Protein AF-A0A962IIT6-F1 (afdb_monomer)

Mean predicted aligned error: 3.83 Å

Structure (mmCIF, N/CA/C/O backbone):
data_AF-A0A962IIT6-F1
#
_entry.id   AF-A0A962IIT6-F1
#
loop_
_atom_site.group_PDB
_atom_site.id
_atom_site.type_symbol
_atom_site.label_atom_id
_atom_site.label_alt_id
_atom_site.label_comp_id
_atom_site.label_asym_id
_atom_site.label_entity_id
_atom_site.label_seq_id
_atom_site.pdbx_PDB_ins_code
_atom_site.Cartn_x
_atom_site.Cartn_y
_atom_site.Cartn_z
_atom_site.occupancy
_atom_site.B_iso_or_equiv
_atom_site.auth_seq_id
_atom_site.auth_comp_id
_atom_site.auth_asym_id
_atom_site.auth_atom_id
_atom_site.pdbx_PDB_model_num
ATOM 1 N N . MET A 1 1 ? 3.657 -12.998 -8.776 1.00 61.22 1 MET A N 1
ATOM 2 C CA . MET A 1 1 ? 2.678 -11.890 -8.809 1.00 61.22 1 MET A CA 1
ATOM 3 C C . MET A 1 1 ? 3.074 -10.925 -7.703 1.00 61.22 1 MET A C 1
ATOM 5 O O . MET A 1 1 ? 3.443 -11.414 -6.645 1.00 61.22 1 MET A O 1
ATOM 9 N N . TRP A 1 2 ? 3.102 -9.615 -7.957 1.00 75.50 2 TRP A N 1
ATOM 10 C CA . TRP A 1 2 ? 3.430 -8.611 -6.937 1.00 75.50 2 TRP A CA 1
ATOM 11 C C . TRP A 1 2 ? 2.138 -8.157 -6.255 1.00 75.50 2 TRP A C 1
ATOM 13 O O . TRP A 1 2 ? 1.173 -7.843 -6.948 1.00 75.50 2 TRP A O 1
ATOM 23 N N . ALA A 1 3 ? 2.109 -8.154 -4.923 1.00 83.31 3 ALA A N 1
ATOM 24 C CA . ALA A 1 3 ? 1.032 -7.519 -4.167 1.00 83.31 3 ALA A CA 1
ATOM 25 C C . ALA A 1 3 ? 1.203 -5.990 -4.214 1.00 83.31 3 ALA A C 1
ATOM 27 O O . ALA A 1 3 ? 2.333 -5.504 -4.303 1.00 83.31 3 ALA A O 1
ATOM 28 N N . GLY A 1 4 ? 0.108 -5.231 -4.148 1.00 88.50 4 GLY A N 1
ATOM 29 C CA . GLY A 1 4 ? 0.173 -3.765 -4.094 1.00 88.50 4 GLY A CA 1
ATOM 30 C C . GLY A 1 4 ? -0.773 -3.013 -5.024 1.00 88.50 4 GLY A C 1
ATOM 31 O O . GLY A 1 4 ? -0.833 -1.800 -4.904 1.00 88.50 4 GLY A O 1
ATOM 32 N N . ASP A 1 5 ? -1.510 -3.695 -5.907 1.00 93.75 5 ASP A N 1
ATOM 33 C CA . ASP A 1 5 ? -2.603 -3.083 -6.684 1.00 93.75 5 ASP A CA 1
ATOM 34 C C . ASP A 1 5 ? -3.869 -3.072 -5.816 1.00 93.75 5 ASP A C 1
ATOM 36 O O . ASP A 1 5 ? -4.703 -3.979 -5.860 1.00 93.75 5 ASP A O 1
ATOM 40 N N . ILE A 1 6 ? -3.939 -2.088 -4.923 1.00 94.44 6 ILE A N 1
ATOM 41 C CA . ILE A 1 6 ? -4.955 -1.976 -3.868 1.00 94.44 6 ILE A CA 1
ATOM 42 C C . ILE A 1 6 ? -6.258 -1.425 -4.455 1.00 94.44 6 ILE A C 1
ATOM 44 O O . ILE A 1 6 ? -7.348 -1.742 -3.968 1.00 94.44 6 ILE A O 1
ATOM 48 N N . ASN A 1 7 ? -6.145 -0.593 -5.495 1.00 93.62 7 ASN A N 1
ATOM 49 C CA . ASN A 1 7 ? -7.266 0.061 -6.167 1.00 93.62 7 ASN A CA 1
ATOM 50 C C . ASN A 1 7 ? -7.792 -0.704 -7.402 1.00 93.62 7 ASN A C 1
ATOM 52 O O . ASN A 1 7 ? -8.730 -0.227 -8.043 1.00 93.62 7 ASN A O 1
ATOM 56 N N . ALA A 1 8 ? -7.226 -1.878 -7.709 1.00 92.38 8 ALA A N 1
ATOM 57 C CA . ALA A 1 8 ? -7.572 -2.733 -8.849 1.00 92.38 8 ALA A CA 1
ATOM 58 C C . ALA A 1 8 ? -7.448 -2.030 -10.216 1.00 92.38 8 ALA A C 1
ATOM 60 O O . ALA A 1 8 ? -8.223 -2.284 -11.145 1.00 92.38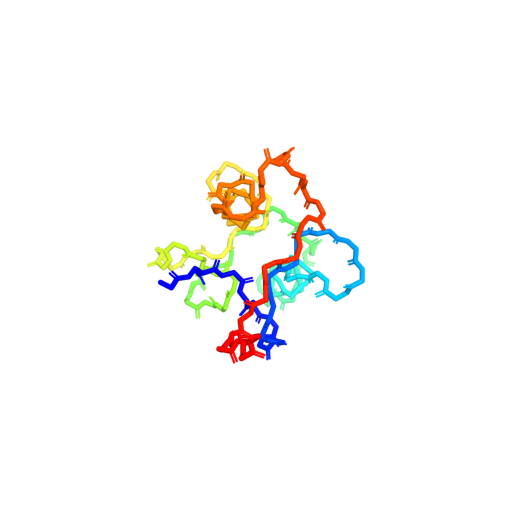 8 ALA A O 1
ATOM 61 N N . SER A 1 9 ? -6.465 -1.140 -10.346 1.00 92.56 9 SER A N 1
ATOM 62 C CA . SER A 1 9 ? -6.191 -0.377 -11.569 1.00 92.56 9 SER A CA 1
ATOM 63 C C . SER A 1 9 ? -5.351 -1.138 -12.594 1.00 92.56 9 SER A C 1
ATOM 65 O O . SER A 1 9 ? -5.096 -0.609 -13.676 1.00 92.56 9 SER A O 1
ATOM 67 N N . GLN A 1 10 ? -4.926 -2.369 -12.283 1.00 92.31 10 GLN A N 1
ATOM 68 C CA . GLN A 1 10 ? -3.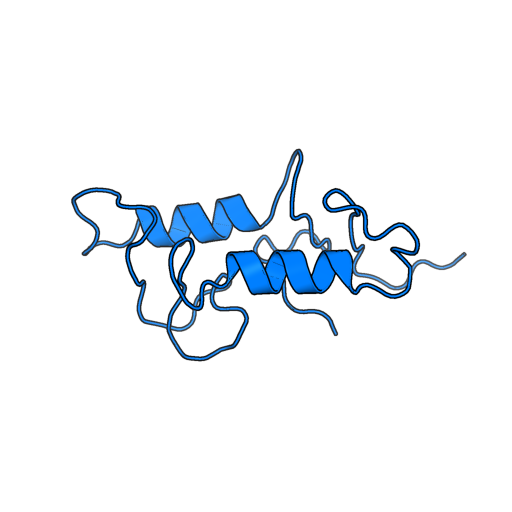904 -3.107 -13.032 1.00 92.31 10 GLN A CA 1
ATOM 69 C C . GLN A 1 10 ? -2.560 -2.372 -13.018 1.00 92.31 10 GLN A C 1
ATOM 71 O O . GLN A 1 10 ? -1.766 -2.472 -13.956 1.00 92.31 10 GLN A O 1
ATOM 76 N N . SER A 1 11 ? -2.284 -1.620 -11.957 1.00 93.62 11 SER A N 1
ATOM 77 C CA . SER A 1 11 ? -0.996 -0.977 -11.747 1.00 93.62 11 SER A CA 1
ATOM 78 C C . SER A 1 11 ? -0.679 -0.859 -10.264 1.00 93.62 11 SER A C 1
ATOM 80 O O . SER A 1 11 ? -1.585 -0.769 -9.451 1.00 93.62 11 SER A O 1
ATOM 82 N N . ILE A 1 12 ? 0.610 -0.883 -9.927 1.00 95.50 12 ILE A N 1
ATOM 83 C CA . ILE A 1 12 ? 1.106 -0.606 -8.578 1.00 95.50 12 ILE A CA 1
ATOM 84 C C . ILE A 1 12 ? 1.832 0.733 -8.638 1.00 95.50 12 ILE A C 1
ATOM 86 O O . ILE A 1 12 ? 2.856 0.865 -9.323 1.00 95.50 12 ILE A O 1
ATOM 90 N N . ILE A 1 13 ? 1.284 1.722 -7.940 1.00 95.75 13 ILE A N 1
ATOM 91 C CA . ILE A 1 13 ? 1.725 3.114 -7.927 1.00 95.75 13 ILE A CA 1
ATOM 92 C C . ILE A 1 13 ? 1.941 3.541 -6.472 1.00 95.75 13 ILE A C 1
ATOM 94 O O . ILE A 1 13 ? 1.001 3.697 -5.697 1.00 95.75 13 ILE A O 1
ATOM 98 N N . GLY A 1 14 ? 3.197 3.781 -6.093 1.00 93.50 14 GLY A N 1
ATOM 99 C CA . GLY A 1 14 ? 3.550 4.233 -4.738 1.00 93.50 14 GLY A CA 1
ATOM 100 C C . GLY A 1 14 ? 3.534 5.751 -4.567 1.00 93.50 14 GLY A C 1
ATOM 101 O O . GLY A 1 14 ? 3.413 6.246 -3.449 1.00 93.50 14 GLY A O 1
ATOM 102 N N . SER A 1 15 ? 3.666 6.503 -5.663 1.00 91.25 15 SER A N 1
ATOM 103 C CA . SER A 1 15 ? 3.669 7.968 -5.661 1.00 91.25 15 SER A CA 1
ATOM 104 C C . SER A 1 15 ? 3.161 8.538 -6.989 1.00 91.25 15 SER A C 1
ATOM 106 O O . SER A 1 15 ? 3.349 7.938 -8.045 1.00 91.25 15 SER A O 1
ATOM 108 N N . GLY A 1 16 ? 2.527 9.713 -6.933 1.00 88.62 16 GLY A N 1
ATOM 109 C CA . GLY A 1 16 ? 1.885 10.353 -8.087 1.00 88.62 16 GLY A CA 1
ATOM 110 C C . GLY A 1 16 ? 0.375 10.080 -8.175 1.00 88.62 16 GLY A C 1
ATOM 111 O O . GLY A 1 16 ? -0.200 9.494 -7.264 1.00 88.62 16 GLY A O 1
ATOM 112 N N . PRO A 1 17 ? -0.310 10.549 -9.230 1.00 89.25 17 PRO A N 1
ATOM 113 C CA . PRO A 1 17 ? -1.754 10.366 -9.379 1.00 89.25 17 PRO A CA 1
ATOM 114 C C . PRO A 1 17 ? -2.156 8.886 -9.415 1.00 89.25 17 PRO A C 1
ATOM 116 O O . PRO A 1 17 ? -1.506 8.086 -10.079 1.00 89.25 17 PRO A O 1
ATOM 119 N N . GLY A 1 18 ? -3.251 8.536 -8.733 1.00 90.19 18 GLY A N 1
ATOM 120 C CA . GLY A 1 18 ? -3.757 7.159 -8.703 1.00 90.19 18 GLY A CA 1
ATOM 121 C C . GLY A 1 18 ? -2.990 6.209 -7.779 1.00 90.19 18 GLY A C 1
ATOM 122 O O . GLY A 1 18 ? -3.176 5.005 -7.902 1.00 90.19 18 GLY A O 1
ATOM 123 N N . LEU A 1 19 ? -2.156 6.726 -6.865 1.00 95.44 19 LEU A N 1
ATOM 124 C CA . LEU A 1 19 ? -1.379 5.899 -5.940 1.00 95.44 19 LEU A CA 1
ATOM 125 C C . LEU A 1 19 ? -2.237 4.980 -5.054 1.00 95.44 19 LEU A C 1
ATOM 127 O O . LEU A 1 19 ? -3.246 5.401 -4.484 1.00 95.44 19 LEU A O 1
ATOM 131 N N . ASP A 1 20 ? -1.786 3.738 -4.894 1.00 97.06 20 ASP A N 1
ATOM 132 C CA . ASP A 1 20 ? -2.458 2.684 -4.126 1.00 97.06 20 ASP A CA 1
ATOM 133 C C . ASP A 1 20 ? -2.509 2.984 -2.627 1.00 97.06 20 ASP A C 1
ATOM 135 O O . ASP A 1 20 ? -3.483 2.666 -1.938 1.00 97.06 20 ASP A O 1
ATOM 139 N N . SER A 1 21 ? -1.491 3.680 -2.117 1.00 95.56 21 SER A N 1
ATOM 140 C CA . SER A 1 21 ? -1.409 4.056 -0.705 1.00 95.56 21 SER A CA 1
ATOM 141 C C . SER A 1 21 ? -2.522 5.017 -0.269 1.00 95.56 21 SER A C 1
ATOM 143 O O . SER A 1 21 ? -2.847 5.059 0.915 1.00 95.56 21 SER A O 1
ATOM 145 N N . ASN A 1 22 ? -3.189 5.719 -1.197 1.00 96.38 22 ASN A N 1
ATOM 146 C CA . ASN A 1 22 ? -4.385 6.499 -0.869 1.00 96.38 22 ASN A CA 1
ATOM 147 C C . ASN A 1 22 ? -5.566 5.610 -0.472 1.00 96.38 22 ASN A C 1
ATOM 149 O O . ASN A 1 22 ? -6.314 5.973 0.434 1.00 96.38 22 ASN A O 1
ATOM 153 N N . VAL A 1 23 ? -5.748 4.459 -1.129 1.00 96.38 23 VAL A N 1
ATOM 154 C CA . VAL A 1 23 ? -6.819 3.518 -0.763 1.00 96.38 23 VAL A CA 1
ATOM 155 C C . VAL A 1 23 ? -6.503 2.870 0.582 1.00 96.38 23 VAL A C 1
ATOM 157 O O . VAL A 1 23 ? -7.385 2.796 1.435 1.00 96.38 23 VAL A O 1
ATOM 160 N N . MET A 1 24 ? -5.238 2.499 0.809 1.00 96.88 24 MET A N 1
ATOM 161 C CA . MET A 1 24 ? -4.760 1.995 2.102 1.00 96.88 24 MET A CA 1
ATOM 162 C C . MET A 1 24 ? -5.023 2.999 3.235 1.00 96.88 24 MET A C 1
ATOM 164 O O . MET A 1 24 ? -5.644 2.655 4.240 1.00 96.88 24 MET A O 1
ATOM 168 N N . LEU A 1 25 ? -4.619 4.263 3.052 1.00 97.81 25 LEU A N 1
ATOM 169 C CA . LEU A 1 25 ? -4.882 5.331 4.017 1.00 97.81 25 LEU A CA 1
ATOM 170 C C . LEU A 1 25 ? -6.384 5.538 4.222 1.00 97.81 25 LEU A C 1
ATOM 172 O O . LEU A 1 25 ? -6.833 5.667 5.356 1.00 97.81 25 LEU A O 1
ATOM 176 N N . GLY A 1 26 ? -7.161 5.549 3.137 1.00 98.06 26 GLY A N 1
ATOM 177 C CA . GLY A 1 26 ? -8.612 5.700 3.180 1.00 98.06 26 GLY A CA 1
ATOM 178 C C . GLY A 1 26 ? -9.270 4.656 4.079 1.00 98.06 26 GLY A C 1
ATOM 179 O O . GLY A 1 26 ? -10.026 5.034 4.967 1.00 98.06 26 GLY A O 1
ATOM 180 N N . GLN A 1 27 ? -8.912 3.378 3.913 1.00 98.00 27 GLN A N 1
ATOM 181 C CA . GLN A 1 27 ? -9.388 2.274 4.756 1.00 98.00 27 GLN A CA 1
ATOM 182 C C . GLN A 1 27 ? -9.060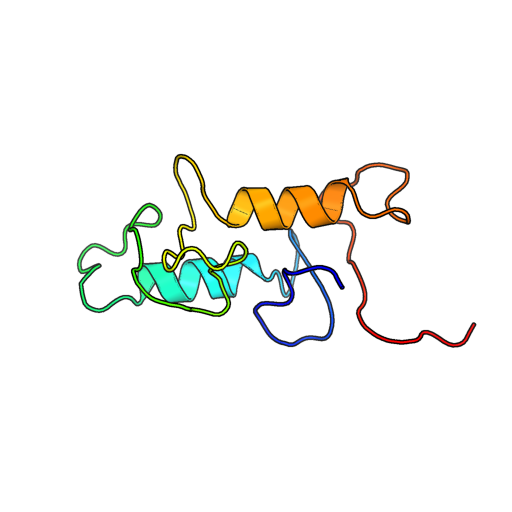 2.503 6.238 1.00 98.00 27 GLN A C 1
ATOM 184 O O . GLN A 1 27 ? -9.940 2.382 7.090 1.00 98.00 27 GLN A O 1
ATOM 189 N N . VAL A 1 28 ? -7.812 2.873 6.548 1.00 98.50 28 VAL A N 1
ATOM 190 C CA . VAL A 1 28 ? -7.358 3.127 7.925 1.00 98.50 28 VAL A CA 1
ATOM 191 C C . VAL A 1 28 ? -8.099 4.312 8.553 1.00 98.50 28 VAL A C 1
ATOM 193 O O . VAL A 1 28 ? -8.552 4.223 9.696 1.00 98.50 28 VAL A O 1
ATOM 196 N N . LEU A 1 29 ? -8.261 5.418 7.823 1.00 98.62 29 LEU A N 1
ATOM 197 C CA . LEU A 1 29 ? -8.934 6.623 8.318 1.00 98.62 29 LEU A CA 1
ATOM 198 C C . LEU A 1 29 ? -10.45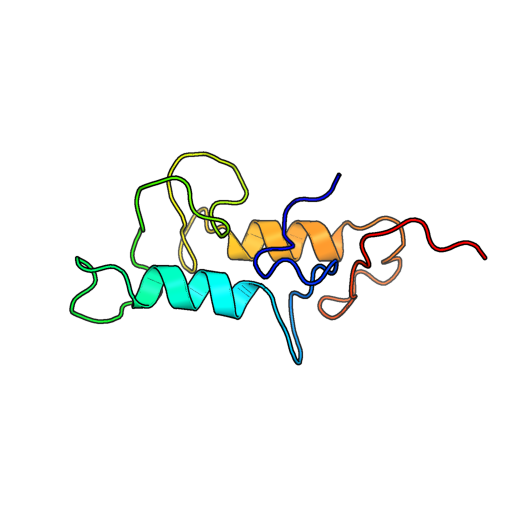1 6.460 8.450 1.00 98.62 29 LEU A C 1
ATOM 200 O O . LEU A 1 29 ? -11.052 7.134 9.288 1.00 98.62 29 LEU A O 1
ATOM 204 N N . SER A 1 30 ? -11.066 5.602 7.631 1.00 98.06 30 SER A N 1
ATOM 205 C CA . SER A 1 30 ? -12.509 5.340 7.648 1.00 98.06 30 SER A CA 1
ATOM 206 C C . SER A 1 30 ? -12.923 4.231 8.615 1.00 98.06 30 SER A C 1
ATOM 208 O O . SER A 1 30 ? -14.105 3.901 8.676 1.00 98.06 30 SER A O 1
ATOM 210 N N . ALA A 1 31 ? -11.980 3.616 9.331 1.00 98.25 31 ALA A N 1
ATOM 211 C CA . ALA A 1 31 ? -12.294 2.573 10.296 1.00 98.25 31 ALA A CA 1
ATOM 212 C 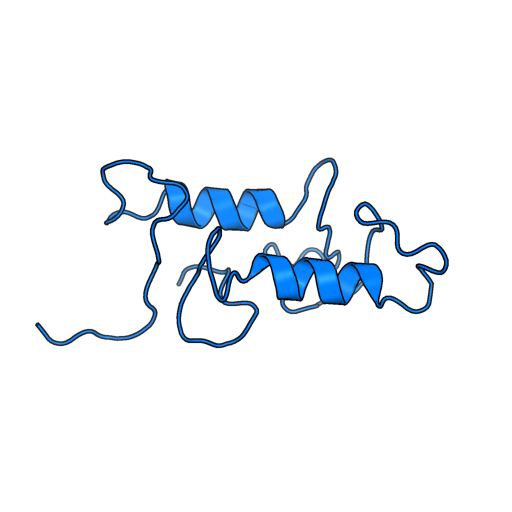C . ALA A 1 31 ? -13.234 3.114 11.386 1.00 98.25 31 ALA A C 1
ATOM 214 O O . ALA A 1 31 ? -12.941 4.136 12.004 1.00 98.25 31 ALA A O 1
ATOM 215 N N . GLU A 1 32 ? -14.339 2.413 11.659 1.00 97.75 32 GLU A N 1
ATOM 216 C CA . GLU A 1 32 ? -15.376 2.873 12.602 1.00 97.75 32 GLU A CA 1
ATOM 217 C C . GLU A 1 32 ? -14.815 3.162 14.004 1.00 97.75 32 GLU A C 1
ATOM 219 O O . GLU A 1 32 ? -15.216 4.117 14.666 1.00 97.75 32 GLU A O 1
ATOM 224 N N . ALA A 1 33 ? -13.840 2.361 14.440 1.00 97.75 33 ALA A N 1
ATOM 225 C CA . ALA A 1 33 ? -13.165 2.521 15.724 1.00 97.75 33 ALA A CA 1
ATOM 226 C C . ALA A 1 33 ? -12.003 3.540 15.698 1.00 97.75 33 ALA A C 1
ATOM 228 O O . ALA A 1 33 ? -11.442 3.847 16.751 1.00 97.75 33 ALA A O 1
ATOM 229 N N . ASN A 1 34 ? -11.649 4.103 14.537 1.00 98.31 34 ASN A N 1
ATOM 230 C CA . ASN A 1 34 ? -10.657 5.173 14.395 1.00 98.31 34 ASN A CA 1
ATOM 231 C C . ASN A 1 34 ? -11.327 6.556 14.448 1.00 98.31 34 ASN A C 1
ATOM 233 O O . ASN A 1 34 ? -11.265 7.351 13.511 1.00 98.31 34 ASN A O 1
ATOM 237 N N . THR A 1 35 ? -11.967 6.865 15.576 1.00 98.00 35 THR A N 1
ATOM 238 C CA . THR A 1 35 ? -12.784 8.083 15.748 1.00 98.00 35 THR A CA 1
ATOM 239 C C . THR A 1 35 ? -11.991 9.392 15.680 1.00 98.00 35 THR A C 1
ATOM 241 O O . THR A 1 35 ? -12.579 10.467 15.618 1.00 98.00 35 THR A O 1
ATOM 244 N N . GLN A 1 36 ? -10.659 9.320 15.741 1.00 98.00 36 GLN A N 1
ATOM 245 C CA . GLN A 1 36 ? -9.756 10.469 15.640 1.00 98.00 36 GLN A CA 1
ATOM 246 C C . GLN A 1 36 ? -9.088 10.582 14.263 1.00 98.00 36 GLN A C 1
ATOM 248 O O . GLN A 1 36 ? -8.264 11.475 14.077 1.00 98.00 36 GLN A O 1
ATOM 253 N N . HIS A 1 37 ? -9.417 9.694 13.316 1.00 97.69 37 HIS A N 1
ATOM 254 C CA . HIS A 1 37 ? -8.814 9.641 11.979 1.00 97.69 37 HIS A CA 1
ATOM 255 C C . HIS A 1 37 ? -7.280 9.633 12.027 1.00 97.69 37 HIS A C 1
ATOM 257 O O . HIS A 1 37 ? -6.597 10.386 11.333 1.00 97.69 37 HIS A O 1
ATOM 263 N N . ASN A 1 38 ? -6.723 8.792 12.892 1.00 98.19 38 ASN A N 1
ATOM 264 C CA . ASN A 1 38 ? -5.287 8.673 13.046 1.00 98.19 38 ASN A CA 1
ATOM 265 C C . ASN A 1 38 ? -4.710 7.758 11.954 1.00 98.19 38 ASN A C 1
ATOM 267 O O . ASN A 1 38 ? -5.166 6.629 11.779 1.00 98.19 38 ASN A O 1
ATOM 271 N N . SER A 1 39 ? -3.695 8.228 11.231 1.00 97.94 39 SER A N 1
ATOM 272 C CA . SER A 1 39 ? -3.051 7.480 10.144 1.00 97.94 39 SER A CA 1
ATOM 273 C C . SER A 1 39 ? -2.194 6.303 10.621 1.00 97.94 39 SER A C 1
ATOM 275 O O . SER A 1 39 ? -1.860 5.437 9.816 1.00 97.94 39 SER A O 1
ATOM 277 N N . ASN A 1 40 ? -1.843 6.245 11.910 1.00 97.38 40 ASN A N 1
ATOM 278 C CA . ASN A 1 40 ? -1.133 5.109 12.507 1.00 97.38 40 ASN A CA 1
ATOM 279 C C . ASN A 1 40 ? -2.066 4.086 13.188 1.00 97.38 40 ASN A C 1
ATOM 281 O O . ASN A 1 40 ? -1.591 3.195 13.893 1.00 97.38 40 ASN A O 1
ATOM 285 N N . TYR A 1 41 ? -3.384 4.223 13.008 1.00 98.50 41 TYR A N 1
ATOM 286 C CA . TYR A 1 41 ? -4.358 3.263 13.517 1.00 98.50 41 TYR A CA 1
ATOM 287 C C . TYR A 1 41 ? -4.159 1.888 12.864 1.00 98.50 41 TYR A C 1
AT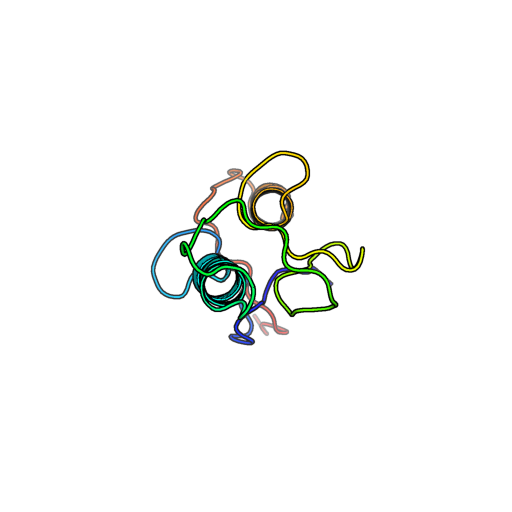OM 289 O O . TYR A 1 41 ? -3.975 1.787 11.652 1.00 98.50 41 TYR A O 1
ATOM 297 N N . ILE A 1 42 ? -4.219 0.828 13.672 1.00 98.38 42 ILE A N 1
ATOM 298 C CA . ILE A 1 42 ? -4.124 -0.555 13.195 1.00 98.38 42 ILE A CA 1
ATOM 299 C C . ILE A 1 42 ? -5.531 -1.040 12.861 1.00 98.38 42 ILE A C 1
ATOM 301 O O . ILE A 1 42 ? -6.333 -1.314 13.759 1.00 98.38 42 ILE A O 1
ATOM 305 N N . LEU A 1 43 ? -5.825 -1.157 11.568 1.00 98.50 43 LEU A N 1
ATOM 306 C CA . LEU A 1 43 ? -7.093 -1.692 11.098 1.00 98.50 43 LEU A CA 1
ATOM 307 C C . LEU A 1 43 ? -7.021 -3.223 11.046 1.00 98.50 43 LEU A C 1
ATOM 309 O O . LEU A 1 43 ? -6.402 -3.795 10.155 1.00 98.50 43 LEU A O 1
ATOM 313 N N . ASN A 1 44 ? -7.667 -3.886 12.006 1.00 98.12 44 ASN A N 1
ATOM 314 C CA . ASN A 1 44 ? -7.718 -5.349 12.062 1.00 98.12 44 ASN A CA 1
ATOM 315 C C . ASN A 1 44 ? -8.708 -5.918 11.036 1.00 98.12 44 ASN A C 1
ATOM 317 O O . ASN A 1 44 ? -9.852 -5.464 10.947 1.00 98.12 44 ASN A O 1
ATOM 321 N N . GLY A 1 45 ? -8.284 -6.959 10.329 1.00 96.62 45 GLY A N 1
ATOM 322 C CA . GLY A 1 45 ? -9.021 -7.656 9.283 1.00 96.62 45 GLY A CA 1
ATOM 323 C C . GLY A 1 45 ? -8.231 -7.719 7.976 1.00 96.62 45 GLY A C 1
ATOM 324 O O . GLY A 1 45 ? -7.243 -7.015 7.794 1.00 96.62 45 GLY A O 1
ATOM 325 N N . TYR A 1 46 ? -8.703 -8.556 7.056 1.00 96.38 46 TYR A N 1
ATOM 326 C CA . TYR A 1 46 ? -8.127 -8.674 5.720 1.00 96.38 46 TYR A CA 1
ATOM 327 C C . TYR A 1 46 ? -8.743 -7.622 4.798 1.00 96.38 46 TYR A C 1
ATOM 329 O O . TYR A 1 46 ? -9.877 -7.768 4.338 1.00 96.38 46 TYR A O 1
ATOM 337 N N . TYR A 1 47 ? -7.990 -6.559 4.537 1.00 96.50 47 TYR A N 1
ATOM 338 C CA . TYR A 1 47 ? -8.353 -5.497 3.598 1.00 96.50 47 TYR A CA 1
ATOM 339 C C . TYR A 1 47 ? -7.408 -5.522 2.403 1.00 96.50 47 TYR A C 1
ATOM 341 O O . TYR A 1 47 ? -6.322 -6.081 2.485 1.00 96.50 47 TYR A O 1
ATOM 349 N N . SER A 1 48 ? -7.772 -4.874 1.294 1.00 95.75 48 SER A N 1
ATOM 350 C CA . SER A 1 48 ? -6.858 -4.792 0.145 1.00 95.75 48 SER A CA 1
ATOM 351 C C . SER A 1 48 ? -5.534 -4.085 0.471 1.00 95.75 48 SER A C 1
ATOM 353 O O . SER A 1 48 ? -4.552 -4.313 -0.227 1.00 95.75 48 SER A O 1
ATOM 355 N N . GLY A 1 49 ? -5.498 -3.248 1.516 1.00 95.94 49 GLY A N 1
ATOM 356 C CA . GLY A 1 49 ? -4.275 -2.629 2.029 1.00 95.94 49 GLY A CA 1
ATOM 357 C C . GLY A 1 49 ? -3.400 -3.518 2.922 1.00 95.94 49 GLY A C 1
ATOM 358 O O . GLY A 1 49 ? -2.254 -3.149 3.138 1.00 95.94 49 GLY A O 1
ATOM 359 N N . ASP A 1 50 ? -3.896 -4.666 3.401 1.00 96.94 50 ASP A N 1
ATOM 360 C CA . ASP A 1 50 ? -3.105 -5.669 4.137 1.00 96.94 50 ASP A CA 1
ATOM 361 C C . ASP A 1 50 ? -2.292 -6.495 3.123 1.00 96.94 50 ASP A C 1
ATOM 363 O O . ASP A 1 50 ? -2.788 -7.451 2.523 1.00 96.94 50 ASP A O 1
ATOM 367 N N . LEU A 1 51 ? -1.057 -6.068 2.851 1.00 95.62 51 LEU A N 1
ATOM 368 C CA . LEU A 1 51 ? -0.244 -6.617 1.762 1.00 95.62 51 LEU A CA 1
ATOM 369 C C . LEU A 1 51 ? 0.487 -7.898 2.154 1.00 95.62 51 LEU A C 1
ATOM 371 O O . LEU A 1 51 ? 0.847 -8.686 1.273 1.00 95.62 51 LEU A O 1
ATOM 375 N N . ASN A 1 52 ? 0.740 -8.096 3.447 1.00 95.06 52 ASN A N 1
ATOM 376 C CA . ASN A 1 52 ? 1.376 -9.308 3.958 1.00 95.06 52 ASN A CA 1
ATOM 377 C C . ASN A 1 52 ? 0.366 -10.384 4.389 1.00 95.06 52 ASN A C 1
ATOM 379 O O . ASN A 1 52 ? 0.787 -11.510 4.661 1.00 95.06 52 ASN A O 1
ATOM 383 N N . LEU A 1 53 ? -0.934 -10.061 4.383 1.00 95.56 53 LEU A N 1
ATOM 384 C CA . LEU A 1 53 ? -2.033 -10.935 4.782 1.00 95.56 53 LEU A CA 1
ATOM 385 C C . LEU A 1 53 ? -1.874 -11.436 6.223 1.00 95.56 53 LEU A C 1
ATOM 387 O O . LEU A 1 53 ? -2.132 -12.609 6.508 1.00 95.56 53 LEU A O 1
ATOM 391 N N . ASP A 1 54 ? -1.433 -10.565 7.131 1.00 97.06 54 ASP A N 1
ATOM 392 C CA . ASP A 1 54 ? -1.322 -10.876 8.561 1.00 97.06 54 ASP A CA 1
ATOM 393 C C . ASP A 1 54 ? -2.589 -10.526 9.36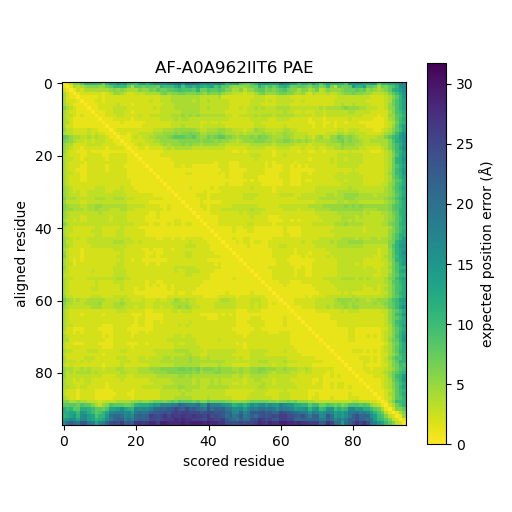2 1.00 97.06 54 ASP A C 1
ATOM 395 O O . ASP A 1 54 ? -2.666 -10.789 10.568 1.00 97.06 54 ASP A O 1
ATOM 399 N N . GLY A 1 55 ? -3.610 -9.995 8.682 1.00 97.69 55 GLY A N 1
ATOM 400 C CA . GLY A 1 55 ? -4.874 -9.582 9.273 1.00 97.69 55 GLY A CA 1
ATOM 401 C C . GLY A 1 55 ? -4.813 -8.193 9.901 1.00 97.69 55 GLY A C 1
ATOM 402 O O . GLY A 1 55 ? -5.685 -7.865 10.714 1.00 97.69 55 GLY A O 1
ATOM 403 N N . ARG A 1 56 ? -3.801 -7.382 9.577 1.00 97.88 56 ARG A N 1
ATOM 404 C CA . ARG A 1 56 ? -3.673 -5.993 10.024 1.00 97.88 56 ARG A CA 1
ATOM 405 C C . ARG A 1 56 ? -3.247 -5.118 8.856 1.00 97.88 56 ARG A C 1
ATOM 407 O O . ARG A 1 56 ? -2.132 -5.215 8.375 1.00 97.88 56 ARG A O 1
ATOM 414 N N . ASN A 1 57 ? -4.115 -4.190 8.479 1.00 97.75 57 ASN A N 1
ATOM 415 C CA . ASN A 1 57 ? -3.778 -3.125 7.545 1.00 97.75 57 ASN A CA 1
ATOM 416 C C . ASN A 1 57 ? -3.210 -1.930 8.327 1.00 97.75 57 ASN A C 1
ATOM 418 O O . ASN A 1 57 ? -3.924 -1.288 9.110 1.00 97.75 57 ASN A O 1
ATOM 422 N N . ILE A 1 58 ? -1.920 -1.648 8.142 1.00 98.06 58 ILE A N 1
ATOM 423 C CA . ILE A 1 58 ? -1.189 -0.590 8.842 1.00 98.06 58 ILE A CA 1
ATOM 424 C C . ILE A 1 58 ? -0.619 0.375 7.804 1.00 98.06 58 ILE A C 1
ATOM 426 O O . ILE A 1 58 ? 0.340 0.062 7.104 1.00 98.06 58 ILE A O 1
ATOM 430 N N . PHE A 1 59 ? -1.145 1.601 7.755 1.00 98.06 59 PHE A N 1
ATOM 431 C CA . PHE A 1 59 ? -0.639 2.618 6.829 1.00 98.06 59 PHE A CA 1
ATOM 432 C C . PHE A 1 59 ? 0.692 3.234 7.293 1.00 98.06 59 PHE A C 1
ATOM 434 O O . PHE A 1 59 ? 1.624 3.365 6.498 1.00 98.06 59 PHE A O 1
ATOM 441 N N . ALA A 1 60 ? 0.801 3.607 8.575 1.00 97.69 60 ALA A N 1
ATOM 442 C CA . ALA A 1 60 ? 1.988 4.242 9.151 1.00 97.69 60 ALA A CA 1
ATOM 443 C C . ALA A 1 60 ? 2.367 3.637 10.511 1.00 97.69 60 ALA A C 1
ATOM 445 O O . ALA A 1 60 ? 1.509 3.253 11.299 1.00 97.69 60 ALA A O 1
ATOM 446 N N . GLY A 1 61 ? 3.670 3.605 10.806 1.00 95.81 61 GLY A N 1
ATOM 447 C CA . GLY A 1 61 ? 4.229 3.006 12.024 1.00 95.81 61 GLY A CA 1
ATOM 448 C C . GLY A 1 61 ? 5.113 1.784 11.741 1.00 95.81 61 GLY A C 1
ATOM 449 O O . GLY A 1 61 ? 5.385 1.472 10.580 1.00 95.81 61 GLY A O 1
ATOM 450 N N . PRO A 1 62 ? 5.633 1.108 12.777 1.00 94.94 62 PRO A N 1
ATOM 451 C CA . PRO A 1 62 ? 6.451 -0.092 12.608 1.00 94.94 62 PRO A CA 1
ATOM 452 C C . PRO A 1 62 ? 5.667 -1.233 11.947 1.00 94.94 62 PRO A C 1
ATOM 454 O O . PRO A 1 62 ? 4.538 -1.508 12.339 1.00 94.94 62 PRO A O 1
ATOM 457 N N . GLY A 1 63 ? 6.281 -1.915 10.975 1.00 94.12 63 GLY A N 1
ATOM 458 C CA . GLY A 1 63 ? 5.655 -3.049 10.282 1.00 94.12 63 GLY A CA 1
ATOM 459 C C . GLY A 1 63 ? 4.523 -2.674 9.319 1.00 94.12 63 GLY A C 1
ATOM 460 O O . GLY A 1 63 ? 3.706 -3.530 9.021 1.00 94.12 63 GLY A O 1
ATOM 461 N N . ASN A 1 64 ? 4.464 -1.417 8.862 1.00 97.25 64 ASN A N 1
ATOM 462 C CA . ASN A 1 64 ? 3.411 -0.941 7.964 1.00 97.25 64 ASN A CA 1
ATOM 463 C C . ASN A 1 64 ? 3.456 -1.564 6.553 1.00 97.25 64 ASN A C 1
ATOM 465 O O . ASN A 1 64 ? 4.529 -1.883 6.029 1.00 97.25 64 ASN A O 1
ATOM 469 N N . ASP A 1 65 ? 2.289 -1.648 5.920 1.00 97.94 65 ASP A N 1
ATOM 470 C CA . ASP A 1 65 ? 2.101 -2.139 4.555 1.00 97.94 65 ASP A CA 1
ATOM 471 C C . ASP A 1 65 ? 2.596 -1.141 3.501 1.00 97.94 65 ASP A C 1
ATOM 473 O O . ASP A 1 65 ? 3.052 -1.541 2.429 1.00 97.94 65 ASP A O 1
ATOM 477 N N . SER A 1 66 ? 2.604 0.163 3.802 1.00 96.75 66 SER A N 1
ATOM 478 C CA . SER A 1 66 ? 3.149 1.197 2.904 1.00 96.75 66 SER A CA 1
ATOM 479 C C . SER A 1 66 ? 4.618 0.939 2.532 1.00 96.75 66 SER A C 1
ATOM 481 O O . SER A 1 66 ? 5.039 1.181 1.400 1.00 96.75 66 SER A O 1
ATOM 483 N N . ASN A 1 67 ? 5.408 0.407 3.464 1.00 96.12 67 ASN A N 1
ATOM 484 C CA . ASN A 1 67 ? 6.800 0.031 3.249 1.00 96.12 67 ASN A CA 1
ATOM 485 C C . ASN A 1 67 ? 6.915 -1.222 2.380 1.00 96.12 67 ASN A C 1
ATOM 487 O O . ASN A 1 67 ? 7.855 -1.320 1.592 1.00 96.12 67 ASN A O 1
ATOM 491 N N . LEU A 1 68 ? 5.972 -2.163 2.491 1.00 96.00 68 LEU A N 1
ATOM 492 C CA . LEU A 1 68 ? 5.907 -3.327 1.607 1.00 96.00 68 LEU A CA 1
ATOM 493 C C . LEU A 1 68 ? 5.549 -2.903 0.179 1.00 96.00 68 LEU A C 1
ATOM 495 O O . LEU A 1 68 ? 6.206 -3.340 -0.764 1.00 96.00 68 LEU A O 1
ATOM 499 N N . LEU A 1 69 ? 4.594 -1.981 0.020 1.00 96.50 69 LEU A N 1
ATOM 500 C CA . LEU A 1 69 ? 4.250 -1.376 -1.270 1.00 96.50 69 LEU A CA 1
ATOM 501 C C . LEU A 1 69 ? 5.477 -0.717 -1.921 1.00 96.50 69 LEU A C 1
ATOM 503 O O . LEU A 1 69 ? 5.812 -1.006 -3.071 1.00 96.50 69 LEU A O 1
ATOM 507 N N . LEU A 1 70 ? 6.182 0.139 -1.174 1.00 96.38 70 LEU A N 1
ATOM 508 C CA . LEU A 1 70 ? 7.391 0.801 -1.664 1.00 96.38 70 LEU A CA 1
ATOM 509 C C . LEU A 1 70 ? 8.508 -0.208 -1.963 1.00 96.38 70 LEU A C 1
ATOM 511 O O . LEU A 1 70 ? 9.170 -0.103 -2.994 1.00 96.38 70 LEU A O 1
ATOM 515 N N . GLY A 1 71 ? 8.700 -1.205 -1.098 1.00 95.81 71 GLY A N 1
ATOM 516 C CA . GLY A 1 71 ? 9.660 -2.287 -1.304 1.00 95.81 71 GLY A CA 1
ATOM 517 C C . GLY A 1 71 ? 9.408 -3.038 -2.609 1.00 95.81 71 GLY A C 1
ATOM 518 O O . GLY A 1 71 ? 10.349 -3.272 -3.371 1.00 95.81 71 GLY A O 1
ATOM 519 N N . ASN A 1 72 ? 8.144 -3.331 -2.921 1.00 94.38 72 ASN A N 1
ATOM 520 C CA . ASN A 1 72 ? 7.749 -3.973 -4.174 1.00 94.38 72 ASN A CA 1
ATOM 521 C C . ASN A 1 72 ? 8.097 -3.122 -5.404 1.00 94.38 72 ASN A C 1
ATOM 523 O O . ASN A 1 72 ? 8.612 -3.640 -6.392 1.00 94.38 72 ASN A O 1
ATOM 527 N N . ILE A 1 73 ? 7.891 -1.806 -5.331 1.00 96.00 73 ILE A N 1
ATOM 528 C CA . ILE A 1 73 ? 8.241 -0.872 -6.413 1.00 96.00 73 ILE A CA 1
ATOM 529 C C . ILE A 1 73 ? 9.754 -0.782 -6.601 1.00 96.00 73 ILE A C 1
ATOM 531 O O . ILE A 1 73 ? 10.251 -0.891 -7.724 1.00 96.00 73 ILE A O 1
ATOM 535 N N . LEU A 1 74 ? 10.502 -0.589 -5.514 1.00 96.88 74 LEU A N 1
ATOM 536 C CA . LEU A 1 74 ? 11.953 -0.409 -5.561 1.00 96.88 74 LEU A CA 1
ATOM 537 C C . LEU A 1 74 ? 12.682 -1.673 -6.023 1.00 96.88 74 LEU A C 1
ATOM 539 O O . LEU A 1 74 ? 13.705 -1.562 -6.695 1.00 96.88 74 LEU A O 1
ATOM 543 N N . SER A 1 75 ? 12.168 -2.853 -5.672 1.00 95.69 75 SER A N 1
ATOM 544 C CA . SER A 1 75 ? 12.768 -4.150 -6.018 1.00 95.69 75 SER A CA 1
ATOM 545 C C . SER A 1 75 ? 12.246 -4.752 -7.325 1.00 95.69 75 SER A C 1
ATOM 547 O O . SER A 1 75 ? 12.672 -5.844 -7.711 1.00 95.69 75 SER A O 1
ATOM 549 N N . HIS A 1 76 ? 11.352 -4.057 -8.036 1.00 95.12 76 HIS A N 1
ATOM 550 C CA . HIS A 1 76 ? 10.832 -4.542 -9.307 1.00 95.12 76 HIS A CA 1
ATOM 551 C C . HIS A 1 76 ? 11.973 -4.703 -10.334 1.00 95.12 76 HIS A C 1
ATOM 553 O O . HIS A 1 76 ? 12.724 -3.754 -10.557 1.00 95.12 76 HIS A O 1
ATOM 559 N N . PRO A 1 77 ? 12.107 -5.851 -11.030 1.00 94.62 77 PRO A N 1
ATOM 560 C CA . PRO A 1 77 ? 13.271 -6.151 -11.876 1.00 94.62 77 PRO A CA 1
ATOM 561 C C . PRO A 1 77 ? 13.438 -5.197 -13.065 1.00 94.62 77 PRO A C 1
ATOM 563 O O . PRO A 1 77 ? 14.544 -5.015 -13.565 1.00 94.62 77 PRO A O 1
ATOM 566 N N . LEU A 1 78 ? 12.345 -4.577 -13.519 1.00 94.56 78 LEU A N 1
ATOM 567 C CA . LEU A 1 78 ? 12.372 -3.565 -14.580 1.00 94.56 78 LEU A CA 1
ATOM 568 C C . LEU A 1 78 ? 12.587 -2.134 -14.050 1.00 94.56 78 LEU A C 1
ATOM 570 O O . LEU A 1 78 ? 12.758 -1.212 -14.844 1.00 94.56 78 LEU A O 1
ATOM 574 N N . ASN A 1 79 ? 12.605 -1.934 -12.729 1.00 95.88 79 ASN A N 1
ATOM 575 C CA . ASN A 1 79 ? 12.942 -0.664 -12.086 1.00 95.88 79 ASN A CA 1
ATOM 576 C C . ASN A 1 79 ? 14.449 -0.589 -11.795 1.00 95.88 79 ASN A C 1
ATOM 578 O O . ASN A 1 79 ? 14.889 -0.526 -10.649 1.00 95.88 79 ASN A O 1
ATOM 582 N N . VAL A 1 80 ? 15.259 -0.598 -12.853 1.00 96.38 80 VAL A N 1
ATOM 583 C CA . VAL A 1 80 ? 16.732 -0.636 -12.760 1.00 96.38 80 VAL A CA 1
ATOM 584 C C . VAL A 1 80 ? 17.349 0.567 -12.036 1.00 96.38 80 VAL A C 1
ATOM 586 O O . VAL A 1 80 ? 18.484 0.490 -11.581 1.00 96.38 80 VAL A O 1
ATOM 589 N N . ALA A 1 81 ? 16.612 1.675 -11.934 1.00 97.00 81 ALA A N 1
ATOM 590 C CA . ALA A 1 81 ? 17.043 2.892 -11.252 1.00 97.00 81 ALA A CA 1
ATOM 591 C C . ALA A 1 81 ? 16.568 2.971 -9.789 1.00 97.00 81 ALA A C 1
ATOM 593 O O . ALA A 1 81 ? 16.813 3.985 -9.138 1.00 97.00 81 ALA A O 1
ATOM 594 N N . ASN A 1 82 ? 15.846 1.955 -9.294 1.00 96.44 82 ASN A N 1
ATOM 595 C CA . ASN A 1 82 ? 15.188 1.961 -7.984 1.00 96.44 82 ASN A CA 1
ATOM 596 C C . ASN A 1 82 ? 14.372 3.248 -7.748 1.00 96.44 82 ASN A C 1
ATOM 598 O O . ASN A 1 82 ? 14.399 3.847 -6.674 1.00 96.44 82 ASN A O 1
ATOM 602 N N . ALA A 1 83 ? 13.660 3.710 -8.776 1.00 96.81 83 ALA A N 1
ATOM 603 C CA . ALA A 1 83 ? 12.878 4.932 -8.707 1.00 96.81 83 ALA A CA 1
ATOM 604 C C . ALA A 1 83 ? 11.580 4.685 -7.918 1.00 96.81 83 ALA A C 1
ATOM 606 O O . ALA A 1 83 ? 10.797 3.802 -8.268 1.00 96.81 83 ALA A O 1
ATOM 607 N N . ALA A 1 84 ? 11.327 5.469 -6.867 1.00 94.19 84 ALA A N 1
ATOM 608 C CA . ALA A 1 84 ? 10.137 5.328 -6.014 1.00 94.19 84 ALA A CA 1
ATOM 609 C C . ALA A 1 84 ? 8.811 5.685 -6.723 1.00 94.19 84 ALA A C 1
ATOM 611 O O . ALA A 1 84 ? 7.730 5.334 -6.255 1.00 94.19 84 ALA A O 1
ATOM 612 N N . ASN A 1 85 ? 8.891 6.389 -7.852 1.00 94.69 85 ASN A N 1
ATOM 613 C CA . ASN A 1 85 ? 7.765 6.731 -8.722 1.00 94.69 85 ASN A CA 1
ATOM 614 C C . ASN A 1 85 ? 7.629 5.790 -9.931 1.00 94.69 85 ASN A C 1
ATOM 616 O O . ASN A 1 85 ? 6.873 6.088 -10.854 1.00 94.69 85 ASN A O 1
ATOM 620 N N . TYR A 1 86 ? 8.371 4.679 -9.961 1.00 96.31 86 TYR A N 1
ATOM 621 C CA . TYR A 1 86 ? 8.194 3.656 -10.983 1.00 96.31 86 TYR A CA 1
ATOM 622 C C . TYR A 1 86 ? 6.803 3.021 -10.864 1.00 96.31 86 TYR A C 1
ATOM 624 O O . TYR A 1 86 ? 6.385 2.628 -9.777 1.00 96.31 86 TYR A O 1
ATOM 632 N N . ILE A 1 87 ? 6.101 2.903 -11.992 1.00 95.38 87 ILE A N 1
ATOM 633 C CA . ILE A 1 87 ? 4.776 2.284 -12.060 1.00 95.38 87 ILE A CA 1
ATOM 634 C C . ILE A 1 87 ? 4.934 0.847 -12.542 1.00 95.38 87 ILE A C 1
ATOM 636 O O . ILE A 1 87 ? 5.351 0.607 -13.679 1.00 95.38 87 ILE A O 1
ATOM 640 N N . ILE A 1 88 ? 4.556 -0.114 -11.702 1.00 94.44 88 ILE A N 1
ATOM 641 C CA . ILE A 1 88 ? 4.483 -1.516 -12.118 1.00 94.44 88 ILE A CA 1
ATOM 642 C C . ILE A 1 88 ? 3.149 -1.696 -12.840 1.00 94.44 88 ILE A C 1
ATOM 644 O O . ILE A 1 88 ? 2.099 -1.527 -12.236 1.00 94.44 88 ILE A O 1
ATOM 648 N N . SER A 1 89 ? 3.165 -2.022 -14.131 1.00 91.50 89 SER A N 1
ATOM 649 C CA . SER A 1 89 ? 1.936 -2.331 -14.876 1.00 91.50 89 SER A CA 1
ATOM 650 C C . SER A 1 89 ? 1.607 -3.820 -14.7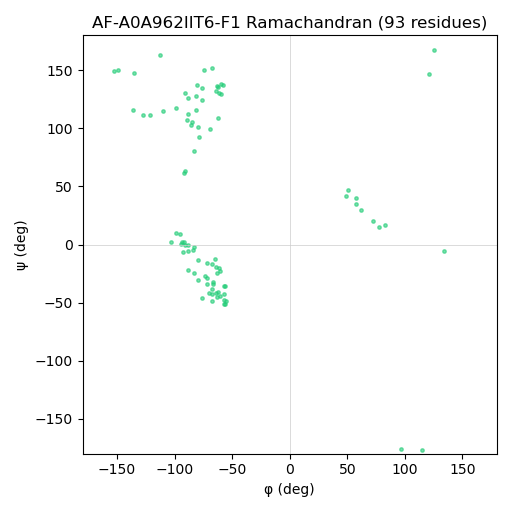69 1.00 91.50 89 SER A C 1
ATOM 652 O O . SER A 1 89 ? 2.440 -4.666 -15.095 1.00 91.50 89 SER A O 1
ATOM 654 N N . GLY A 1 90 ? 0.390 -4.139 -14.342 1.00 77.38 90 GLY A N 1
ATOM 655 C CA . GLY A 1 90 ? -0.198 -5.468 -14.433 1.00 77.38 90 GLY A CA 1
ATOM 656 C C . GLY A 1 90 ? -0.743 -5.726 -15.838 1.00 77.38 90 GLY A C 1
ATOM 657 O O . GLY A 1 90 ? -1.357 -4.857 -16.451 1.00 77.38 90 GLY A O 1
ATOM 658 N N . GLY A 1 91 ? -0.505 -6.928 -16.360 1.00 64.12 91 GLY A N 1
ATOM 659 C CA . GLY A 1 91 ? -1.011 -7.370 -17.660 1.00 64.12 91 GLY A CA 1
ATOM 660 C C . GLY A 1 91 ? 0.091 -7.768 -18.638 1.00 64.12 91 GLY A C 1
ATOM 661 O O . GLY A 1 91 ? 1.194 -7.220 -18.638 1.00 64.12 91 GLY A O 1
ATOM 662 N N . LEU A 1 92 ? -0.214 -8.754 -19.482 1.00 53.12 92 LEU A N 1
ATOM 663 C CA . LEU A 1 92 ? 0.665 -9.170 -20.566 1.00 53.12 92 LEU A CA 1
ATOM 664 C C . LEU A 1 92 ? 0.699 -8.043 -21.609 1.00 53.12 92 LEU A C 1
ATOM 666 O O . LEU A 1 92 ? -0.226 -7.882 -22.404 1.00 53.12 92 LEU A O 1
ATOM 670 N N . ARG A 1 93 ? 1.744 -7.217 -21.578 1.00 50.91 93 ARG A N 1
ATOM 671 C CA . ARG A 1 93 ? 1.994 -6.252 -22.646 1.00 50.91 93 ARG A CA 1
ATOM 672 C C . ARG A 1 93 ? 2.648 -7.004 -23.794 1.00 50.91 93 ARG A C 1
ATOM 674 O O . ARG A 1 93 ? 3.834 -7.302 -23.727 1.00 50.91 93 ARG A O 1
ATOM 681 N N . TRP A 1 94 ? 1.863 -7.340 -24.814 1.00 51.53 94 TRP A N 1
ATOM 682 C CA . TRP A 1 94 ? 2.417 -7.756 -26.097 1.00 51.53 94 TRP A CA 1
ATOM 683 C C . TRP A 1 94 ? 3.208 -6.569 -26.658 1.00 51.53 94 TRP A C 1
ATOM 685 O O . TRP A 1 94 ? 2.624 -5.541 -27.004 1.00 51.53 94 TRP A O 1
ATOM 695 N N . GLN A 1 95 ? 4.531 -6.695 -26.653 1.00 46.94 95 GLN A N 1
ATOM 696 C CA . GLN A 1 95 ? 5.449 -5.898 -27.461 1.00 46.94 95 GLN A CA 1
ATOM 697 C C . GLN A 1 95 ? 6.101 -6.836 -28.466 1.00 46.94 95 GLN A C 1
ATOM 699 O O . GLN A 1 95 ? 6.403 -7.984 -28.064 1.00 46.94 95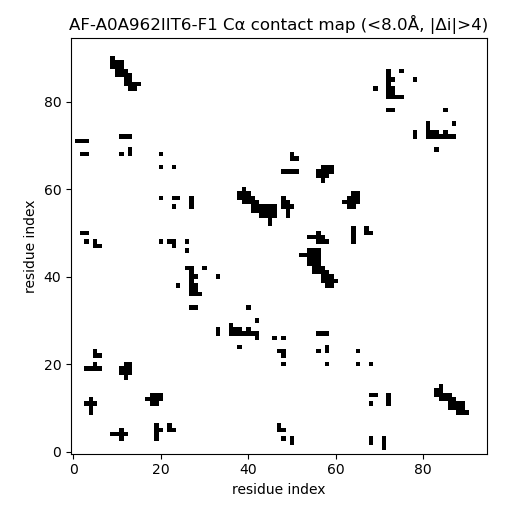 GLN A O 1
#

Solvent-accessible surface area (backbone atoms only — not comparable to full-atom values): 5511 Å² total; per-residue (Å²): 136,82,73,46,49,45,74,70,74,49,38,31,28,66,47,68,92,84,26,22,58,57,54,31,42,48,54,30,38,65,34,85,89,34,83,78,52,43,64,60,39,74,36,77,42,86,46,71,41,22,64,84,70,81,39,51,22,24,50,39,68,90,90,23,30,51,58,53,39,45,47,49,39,36,68,33,87,87,34,82,78,48,42,68,65,43,69,50,69,58,73,89,76,90,124

Radius of gyration: 13.66 Å; Cα contacts (8 Å, |Δi|>4): 170; chains: 1; bounding box: 32×22×43 Å

Foldseek 3Di:
DQQAVQVVPQKAFLDDPPHSLVVLLVQQQPPPVNPVSDLQHWDAADHSQPRVRPRTAGSDDPPHSSVSSQVSQQPPPVPPVSDSGDMGGHDDPDD

pLDDT: mean 92.75, std 10.69, range [46.94, 98.62]

Nearest PDB structures (foldseek):
  6f3h-assembly1_A  TM=2.426E-01  e=9.699E+00  Nakaseomyces glabratus

Secondary structure (DSSP, 8-state):
--S---S-SSEE-SSSTT-THHHHHHHHHT-TT-TT--TT-EEES--TT-SS-SSEEESSSTT-HHHHHHHHHHT-TT-TT--TTPPEEPS----

Sequence (95 aa):
MWAGDINASQSIIGSGPGLDSNVMLGQVLSAEANTQHNSNYILNGYYSGDLNLDGRNIFAGPGNDSNLLLGNILSHPLNVANAANYIISGGLRWQ